Protein AF-A0A7V5SAY7-F1 (afdb_monomer_lite)

Foldseek 3Di:
DDQQDQQPCQLQVQQPLSQWDWDWDADPDNVGIDTPWIKGQQVSHPVPCVSCVRGPRSRQFDAPDDDDDDPDSVSRIQIPVNRDDDVVRCVVRVVVCVVPPPPCVPPPPPDDPVVPPDPVDPDDDPDPDDDDDD

pLDDT: mean 82.99, std 20.14, range [37.09, 98.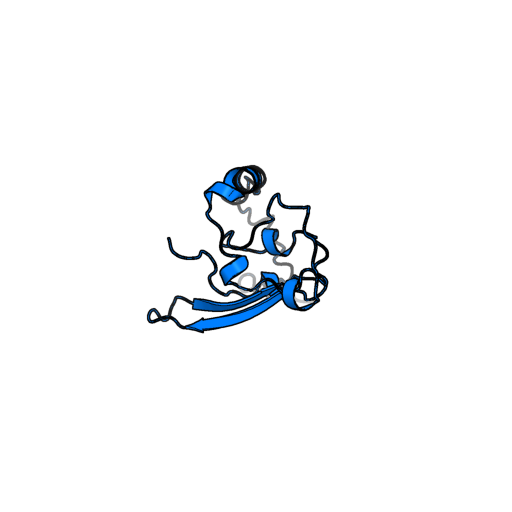56]

Radius of gyration: 21.32 Å; chains: 1; bounding box: 45×58×42 Å

Structure (mmCIF, N/CA/C/O backbone):
data_AF-A0A7V5SAY7-F1
#
_entry.id   AF-A0A7V5SAY7-F1
#
loop_
_atom_site.group_PDB
_atom_site.id
_atom_site.type_symbol
_atom_site.label_atom_id
_atom_site.label_alt_id
_atom_site.label_comp_id
_atom_site.label_asym_id
_atom_site.label_entity_id
_atom_site.label_seq_id
_atom_site.pdbx_PDB_ins_code
_atom_site.Cartn_x
_atom_site.Cartn_y
_atom_site.Cartn_z
_atom_site.occupancy
_atom_site.B_iso_or_equiv
_atom_site.auth_seq_id
_atom_site.auth_comp_id
_atom_site.auth_asym_id
_atom_site.auth_atom_id
_atom_site.pdbx_PDB_model_num
ATOM 1 N N . GLY A 1 1 ? 0.854 -14.088 11.529 1.00 75.56 1 GLY A N 1
ATOM 2 C CA . GLY A 1 1 ? 0.263 -12.804 11.974 1.00 75.56 1 GLY A CA 1
ATOM 3 C C . GLY A 1 1 ? -0.994 -12.518 11.170 1.00 75.56 1 GLY A C 1
ATOM 4 O O . GLY A 1 1 ? -1.232 -13.244 10.215 1.00 75.56 1 GLY A O 1
ATOM 5 N N . LYS A 1 2 ? -1.788 -11.507 11.545 1.00 85.81 2 LYS A N 1
ATOM 6 C CA . LYS A 1 2 ? -2.937 -11.018 10.754 1.00 85.81 2 LYS A CA 1
ATOM 7 C C . LYS A 1 2 ? -2.472 -9.895 9.821 1.00 85.81 2 LYS A C 1
ATOM 9 O O . LYS A 1 2 ? -1.551 -9.157 10.175 1.00 85.81 2 LYS A O 1
ATOM 14 N N . GLU A 1 3 ? -3.083 -9.778 8.647 1.00 91.38 3 GLU A N 1
ATOM 15 C CA . GLU A 1 3 ? -2.852 -8.631 7.766 1.00 91.38 3 GLU A CA 1
ATOM 16 C C . GLU A 1 3 ? -3.316 -7.318 8.417 1.00 91.38 3 GLU A C 1
ATOM 18 O O . GLU A 1 3 ? -4.261 -7.305 9.203 1.00 91.38 3 GLU A O 1
ATOM 23 N N . ARG A 1 4 ? -2.646 -6.204 8.097 1.00 93.56 4 ARG A N 1
ATOM 24 C CA . ARG A 1 4 ? -2.979 -4.874 8.645 1.00 93.56 4 ARG A CA 1
ATOM 25 C C . ARG A 1 4 ? -4.105 -4.162 7.896 1.00 93.56 4 ARG A C 1
ATOM 27 O O . ARG A 1 4 ? -4.670 -3.203 8.407 1.00 93.56 4 ARG A O 1
ATOM 34 N N . CYS A 1 5 ? -4.395 -4.566 6.662 1.00 95.81 5 CYS A N 1
ATOM 35 C CA . CYS A 1 5 ? -5.344 -3.855 5.812 1.00 95.81 5 CYS A CA 1
ATOM 36 C C . CYS A 1 5 ? -6.782 -4.040 6.314 1.00 95.81 5 CYS A C 1
ATOM 38 O O . CYS A 1 5 ? -7.281 -5.158 6.359 1.00 95.81 5 CYS A O 1
ATOM 40 N N . VAL A 1 6 ? -7.468 -2.929 6.589 1.00 95.44 6 VAL A N 1
ATOM 41 C CA . VAL A 1 6 ? -8.886 -2.895 7.007 1.00 95.44 6 VAL A CA 1
ATOM 42 C C . VAL A 1 6 ? -9.855 -2.621 5.847 1.00 95.44 6 VAL A C 1
ATOM 44 O O . VAL A 1 6 ? -10.990 -2.197 6.047 1.00 95.44 6 VAL A O 1
ATOM 47 N N . ALA A 1 7 ? -9.388 -2.782 4.604 1.00 96.44 7 ALA A N 1
ATOM 48 C CA . ALA A 1 7 ? -10.167 -2.580 3.378 1.00 96.44 7 ALA A CA 1
ATOM 49 C C . ALA A 1 7 ? -10.864 -1.205 3.251 1.00 96.44 7 ALA A C 1
ATOM 51 O O . ALA A 1 7 ? -11.941 -1.088 2.669 1.00 96.44 7 ALA A O 1
ATOM 52 N N . CYS A 1 8 ? -10.235 -0.133 3.748 1.00 96.38 8 CYS A N 1
ATOM 53 C CA . CYS A 1 8 ? -10.794 1.226 3.694 1.00 96.38 8 CYS A CA 1
ATOM 54 C C . CYS A 1 8 ? -10.844 1.834 2.276 1.00 96.38 8 CYS A C 1
ATOM 56 O O . CYS A 1 8 ? -11.569 2.798 2.039 1.00 96.38 8 CYS A O 1
ATOM 58 N N . GLY A 1 9 ? -10.053 1.310 1.332 1.00 96.31 9 GLY A N 1
ATOM 59 C CA . GLY A 1 9 ? -10.038 1.741 -0.073 1.00 96.31 9 GLY A CA 1
ATOM 60 C C . GLY A 1 9 ? -9.379 3.096 -0.350 1.00 96.31 9 GLY A C 1
ATOM 61 O O . GLY A 1 9 ? -9.373 3.543 -1.498 1.00 96.31 9 GLY A O 1
ATOM 62 N N . LEU A 1 10 ? -8.786 3.744 0.658 1.00 98.00 10 LEU A N 1
ATOM 63 C CA . LEU A 1 10 ? -8.129 5.045 0.495 1.00 98.00 10 LEU A CA 1
ATOM 64 C C . LEU A 1 10 ? -6.953 4.989 -0.488 1.00 98.00 10 LEU A C 1
ATOM 66 O O . LEU A 1 10 ? -6.834 5.865 -1.341 1.00 98.00 10 LEU A O 1
ATOM 70 N N . CYS A 1 11 ? -6.140 3.930 -0.433 1.00 98.12 11 CYS A N 1
ATOM 71 C CA . CYS A 1 11 ? -5.017 3.729 -1.351 1.00 98.12 11 CYS A CA 1
ATOM 72 C C . CYS A 1 11 ? -5.472 3.640 -2.818 1.00 98.12 11 CYS A C 1
ATOM 74 O O . CYS A 1 11 ? -4.864 4.255 -3.691 1.00 98.12 11 CYS A O 1
ATOM 76 N N . ALA A 1 12 ? -6.574 2.935 -3.088 1.00 97.88 12 ALA A N 1
ATOM 77 C CA . ALA A 1 12 ? -7.135 2.831 -4.430 1.00 97.88 12 ALA A CA 1
ATOM 78 C C . ALA A 1 12 ? -7.694 4.172 -4.917 1.00 97.88 12 ALA A C 1
ATOM 80 O O . ALA A 1 12 ? -7.492 4.542 -6.071 1.00 97.88 12 ALA A O 1
ATOM 81 N N . ARG A 1 13 ? -8.345 4.930 -4.026 1.00 97.94 13 ARG A N 1
ATOM 82 C CA . ARG A 1 13 ? -8.926 6.237 -4.352 1.00 97.94 13 ARG A CA 1
ATOM 83 C C . ARG A 1 13 ? -7.876 7.324 -4.585 1.00 97.94 13 ARG A C 1
ATOM 85 O O . ARG A 1 13 ? -8.090 8.171 -5.445 1.00 97.94 13 ARG A O 1
ATOM 92 N N . VAL A 1 14 ? -6.776 7.326 -3.829 1.00 98.44 14 VAL A N 1
ATOM 93 C CA . VAL A 1 14 ? -5.718 8.341 -3.971 1.00 98.44 14 VAL A CA 1
ATOM 94 C C . VAL A 1 14 ? -4.818 8.083 -5.181 1.00 98.44 14 VAL A C 1
ATOM 96 O O . VAL A 1 14 ? -4.151 9.001 -5.641 1.00 98.44 14 VAL A O 1
ATOM 99 N N . CYS A 1 15 ? -4.775 6.846 -5.690 1.00 98.56 15 CYS A N 1
ATOM 100 C CA . CYS A 1 15 ? -3.858 6.425 -6.745 1.00 98.56 15 CYS A CA 1
ATOM 101 C C . CYS A 1 15 ? -4.101 7.212 -8.051 1.00 98.56 15 CYS A C 1
ATOM 103 O O . CYS A 1 15 ? -5.079 6.919 -8.742 1.00 98.56 15 CYS A O 1
ATOM 105 N N . PRO A 1 16 ? -3.207 8.142 -8.457 1.00 98.31 16 PRO A N 1
ATOM 106 C CA . PRO A 1 16 ? -3.436 8.985 -9.632 1.00 98.31 16 PRO A CA 1
ATOM 107 C C . PRO A 1 16 ? -3.612 8.203 -10.937 1.00 98.31 16 PRO A C 1
ATOM 109 O O . PRO A 1 16 ? -4.508 8.537 -11.712 1.00 98.31 16 PRO A O 1
ATOM 112 N N . PRO A 1 17 ? -2.817 7.144 -11.210 1.00 98.19 17 PRO A N 1
ATOM 113 C CA . PRO A 1 17 ? -3.035 6.368 -12.409 1.00 98.19 17 PRO A CA 1
ATOM 114 C C . PRO A 1 17 ? -4.167 5.356 -12.244 1.00 98.19 17 PRO A C 1
ATOM 116 O O . PRO A 1 17 ? -4.478 4.732 -13.238 1.00 98.19 17 PRO A O 1
ATOM 119 N N . PHE A 1 18 ? -4.798 5.154 -11.081 1.00 97.88 18 PHE A N 1
ATOM 120 C CA . PHE A 1 18 ? -5.750 4.051 -10.840 1.00 97.88 18 PHE A CA 1
ATOM 121 C C . PHE A 1 18 ? -5.135 2.657 -11.068 1.00 97.88 18 PHE A C 1
ATOM 123 O O . PHE A 1 18 ? -5.688 1.813 -11.771 1.00 97.88 18 PHE A O 1
ATOM 130 N N . ALA A 1 19 ? -3.946 2.424 -10.509 1.00 98.44 19 ALA A N 1
ATOM 131 C CA . ALA A 1 19 ? -3.231 1.151 -10.627 1.00 98.44 19 ALA A CA 1
ATOM 132 C C . ALA A 1 19 ? -3.697 0.074 -9.629 1.00 98.44 19 ALA A C 1
ATOM 134 O O . ALA A 1 19 ? -3.317 -1.082 -9.786 1.00 98.44 19 ALA A O 1
ATOM 135 N N . ILE A 1 20 ? -4.480 0.442 -8.610 1.00 98.50 20 ILE A N 1
ATOM 136 C CA . ILE A 1 20 ? -4.873 -0.443 -7.508 1.00 98.50 20 ILE A CA 1
ATOM 137 C C . ILE A 1 20 ? -6.339 -0.852 -7.678 1.00 98.50 20 ILE A C 1
ATOM 139 O O . ILE A 1 20 ? -7.220 0.009 -7.719 1.00 98.50 20 ILE A O 1
ATOM 143 N N . HIS A 1 21 ? -6.596 -2.158 -7.723 1.00 98.06 21 HIS A N 1
ATOM 144 C CA . HIS A 1 21 ? -7.933 -2.739 -7.635 1.00 98.06 21 HIS A CA 1
ATOM 145 C C . HIS A 1 21 ? -8.112 -3.394 -6.263 1.00 98.06 21 HIS A C 1
ATOM 147 O O . HIS A 1 21 ? -7.253 -4.145 -5.812 1.00 98.06 21 HIS A O 1
ATOM 153 N N . MET A 1 22 ? -9.211 -3.094 -5.572 1.00 97.25 22 MET A N 1
ATOM 154 C CA . MET A 1 22 ? -9.482 -3.650 -4.248 1.00 97.25 22 MET A CA 1
ATOM 155 C C . MET A 1 22 ? -10.973 -3.915 -4.083 1.00 97.25 22 MET A C 1
ATOM 157 O O . MET A 1 22 ? -11.795 -3.072 -4.448 1.00 97.25 22 MET A O 1
ATOM 161 N N . GLN A 1 23 ? -11.306 -5.069 -3.511 1.00 96.94 23 GLN A N 1
ATOM 162 C CA . GLN A 1 23 ? -12.663 -5.415 -3.097 1.00 96.94 23 GLN A CA 1
ATOM 163 C C . GLN A 1 23 ? -12.656 -5.833 -1.628 1.00 96.94 23 GLN A C 1
ATOM 165 O O . GLN A 1 23 ? -11.884 -6.704 -1.225 1.00 96.94 23 GLN A O 1
ATOM 170 N N . ALA A 1 24 ? -13.506 -5.189 -0.831 1.00 96.31 24 ALA A N 1
ATOM 171 C CA . ALA A 1 24 ? -13.670 -5.493 0.584 1.00 96.31 24 ALA A CA 1
ATOM 172 C C . ALA A 1 24 ? -14.630 -6.675 0.777 1.00 96.31 24 ALA A C 1
ATOM 174 O O . ALA A 1 24 ? -15.601 -6.805 0.035 1.00 96.31 24 ALA A O 1
ATOM 175 N N . ALA A 1 25 ? -14.390 -7.478 1.810 1.00 95.31 25 ALA A N 1
ATOM 176 C CA . ALA A 1 25 ? -15.325 -8.474 2.319 1.00 95.31 25 ALA A CA 1
ATOM 177 C C . ALA A 1 25 ? -15.523 -8.315 3.832 1.00 95.31 25 ALA A C 1
ATOM 179 O O . ALA A 1 25 ? -14.708 -7.701 4.531 1.00 95.31 25 ALA A O 1
ATOM 180 N N . GLU A 1 26 ? -16.644 -8.845 4.311 1.00 93.81 26 GLU A N 1
ATOM 181 C CA . GLU A 1 26 ? -17.021 -8.849 5.723 1.00 93.81 26 GLU A CA 1
ATOM 182 C C . GLU A 1 26 ? -16.396 -10.046 6.439 1.00 93.81 26 GLU A C 1
ATOM 184 O O . GLU A 1 26 ? -16.228 -11.114 5.851 1.00 93.81 26 GLU A O 1
ATOM 189 N N . THR A 1 27 ? -16.035 -9.854 7.705 1.00 90.31 27 THR A N 1
ATOM 190 C CA . THR A 1 27 ? -15.630 -10.950 8.595 1.00 90.31 27 THR A CA 1
ATOM 191 C C . THR A 1 27 ? -16.797 -11.367 9.491 1.00 90.31 27 THR A C 1
ATOM 193 O O . THR A 1 27 ? -17.855 -10.741 9.463 1.00 90.31 27 THR A O 1
ATOM 196 N N . ASP A 1 28 ? -16.589 -12.380 10.335 1.00 90.69 28 ASP A N 1
ATOM 197 C CA . ASP A 1 28 ? -17.551 -12.745 11.383 1.00 90.69 28 ASP A CA 1
ATOM 198 C C . ASP A 1 28 ? -17.763 -11.618 12.417 1.00 90.69 28 ASP A C 1
ATOM 200 O O . ASP A 1 28 ? -18.805 -11.570 13.070 1.00 90.69 28 ASP A O 1
ATOM 204 N N . ASP A 1 29 ? -16.799 -10.698 12.568 1.00 90.50 29 ASP A N 1
ATOM 205 C CA . ASP A 1 29 ? -16.980 -9.463 13.334 1.00 90.50 29 ASP A CA 1
ATOM 206 C C . ASP A 1 29 ? -17.556 -8.360 12.418 1.00 90.50 29 ASP A C 1
ATOM 208 O O . ASP A 1 29 ? -16.866 -7.903 11.500 1.00 90.50 29 ASP A O 1
ATOM 212 N N . PRO A 1 30 ? -18.778 -7.851 12.684 1.00 84.94 30 PRO A N 1
ATOM 213 C CA . PRO A 1 30 ? -19.409 -6.805 11.874 1.00 84.94 30 PRO A CA 1
ATOM 214 C C . PRO A 1 30 ? -18.616 -5.493 11.803 1.00 84.94 30 PRO A C 1
ATOM 216 O O . PRO A 1 30 ? -18.875 -4.653 10.938 1.00 84.94 30 PRO A O 1
ATOM 219 N N . LYS A 1 31 ? -17.696 -5.264 12.748 1.00 87.38 31 LYS A N 1
ATOM 220 C CA . LYS A 1 31 ? -16.857 -4.061 12.791 1.00 87.38 31 LYS A CA 1
ATOM 221 C C . LYS A 1 31 ? -15.577 -4.205 11.978 1.00 87.38 31 LYS A C 1
ATOM 223 O O . LYS A 1 31 ? -14.944 -3.189 11.689 1.00 87.38 31 LYS A O 1
ATOM 228 N N . GLU A 1 32 ? -15.195 -5.424 11.609 1.00 88.69 32 GLU A N 1
ATOM 229 C CA . GLU A 1 32 ? -13.972 -5.690 10.868 1.00 88.69 32 GLU A CA 1
ATOM 230 C C . GLU A 1 32 ? -14.254 -6.056 9.410 1.00 88.69 32 GLU A C 1
ATOM 232 O O . GLU A 1 32 ? -15.178 -6.792 9.060 1.00 88.69 32 GLU A O 1
ATOM 237 N N . ARG A 1 33 ? -13.392 -5.540 8.537 1.00 92.50 33 ARG A N 1
ATOM 238 C CA . ARG A 1 33 ? -13.380 -5.836 7.108 1.00 92.50 33 ARG A CA 1
ATOM 239 C C . ARG A 1 33 ? -11.968 -6.167 6.681 1.00 92.50 33 ARG A C 1
ATOM 241 O O . ARG A 1 33 ? -11.003 -5.683 7.273 1.00 92.50 33 ARG A O 1
ATOM 248 N N . TYR A 1 34 ? -11.862 -6.945 5.617 1.00 94.25 34 TYR A N 1
ATOM 249 C CA . TYR A 1 34 ? -10.586 -7.324 5.027 1.00 94.25 34 TYR A CA 1
ATOM 250 C C . TYR A 1 34 ? -10.654 -7.230 3.501 1.00 94.25 34 TYR A C 1
ATOM 252 O O . TYR A 1 34 ? -11.745 -7.275 2.920 1.00 94.25 34 TYR A O 1
ATOM 260 N N . PRO A 1 35 ? -9.517 -7.037 2.816 1.00 96.06 35 PRO A N 1
ATOM 261 C CA . PRO A 1 35 ? -9.511 -7.015 1.364 1.00 96.06 35 PRO A CA 1
ATOM 262 C C . PRO A 1 35 ? -9.631 -8.453 0.844 1.00 96.06 35 PRO A C 1
ATOM 264 O O . PRO A 1 35 ? -8.687 -9.233 0.964 1.00 96.06 35 PRO A O 1
ATOM 267 N N . ALA A 1 36 ? -10.774 -8.818 0.265 1.00 96.12 36 ALA A N 1
ATOM 268 C CA . ALA A 1 36 ? -10.926 -10.097 -0.432 1.00 96.12 36 ALA A CA 1
ATOM 269 C C . ALA A 1 36 ? -10.079 -10.132 -1.705 1.00 96.12 36 ALA A C 1
ATOM 271 O O . ALA A 1 36 ? -9.431 -11.133 -1.989 1.00 96.12 36 ALA A O 1
ATOM 272 N N . ILE A 1 37 ? -10.042 -9.012 -2.427 1.00 97.31 37 ILE A N 1
ATOM 273 C CA . ILE A 1 37 ? -9.171 -8.806 -3.583 1.00 97.31 37 ILE A CA 1
ATOM 274 C C . ILE A 1 37 ? -8.323 -7.577 -3.303 1.00 97.31 37 ILE A C 1
ATOM 276 O O . ILE A 1 37 ? -8.843 -6.541 -2.882 1.00 97.31 37 ILE A O 1
ATOM 280 N N . PHE A 1 38 ? -7.022 -7.687 -3.544 1.00 98.00 38 PHE A N 1
ATOM 281 C CA . PHE A 1 38 ? -6.110 -6.555 -3.548 1.00 98.00 38 PHE A CA 1
ATOM 282 C C . PHE A 1 38 ? -5.069 -6.779 -4.636 1.00 98.00 38 PHE A C 1
ATOM 284 O O . PHE A 1 38 ? -4.248 -7.682 -4.530 1.00 98.00 38 PHE A O 1
ATOM 291 N N . GLU A 1 39 ? -5.115 -5.973 -5.685 1.00 98.44 39 GLU A N 1
ATOM 292 C CA . GLU A 1 39 ? -4.237 -6.109 -6.838 1.00 98.44 39 GLU A CA 1
ATOM 293 C C . GLU A 1 39 ? -3.610 -4.769 -7.194 1.00 98.44 39 GLU A C 1
ATOM 295 O O . GLU A 1 39 ? -4.272 -3.728 -7.167 1.00 98.44 39 GLU A O 1
ATOM 300 N N . ILE A 1 40 ? -2.333 -4.793 -7.567 1.00 98.25 40 ILE A N 1
ATOM 301 C CA . ILE A 1 40 ? -1.626 -3.625 -8.087 1.00 98.25 40 ILE A CA 1
ATOM 302 C C . ILE A 1 40 ? -1.077 -3.956 -9.468 1.00 98.25 40 ILE A C 1
ATOM 304 O O . ILE A 1 40 ? -0.299 -4.891 -9.641 1.00 98.25 40 ILE A O 1
ATOM 308 N N . ASN A 1 41 ? -1.450 -3.155 -10.462 1.00 98.12 41 ASN A N 1
ATOM 309 C CA . ASN A 1 41 ? -0.848 -3.219 -11.784 1.00 98.12 41 ASN A CA 1
ATOM 310 C C . ASN A 1 41 ? 0.478 -2.444 -11.794 1.00 98.12 41 ASN A C 1
ATOM 312 O O . ASN A 1 41 ? 0.492 -1.212 -11.875 1.00 98.12 41 ASN A O 1
ATOM 316 N N . MET A 1 42 ? 1.595 -3.168 -11.752 1.00 97.00 42 MET A N 1
ATOM 317 C CA . MET A 1 42 ? 2.943 -2.599 -11.658 1.00 97.00 42 MET A CA 1
ATOM 318 C C . MET A 1 42 ? 3.392 -1.883 -12.938 1.00 97.00 42 MET A C 1
ATOM 320 O O . MET A 1 42 ? 4.261 -1.018 -12.878 1.00 97.00 42 MET A O 1
ATOM 324 N N . LEU A 1 43 ? 2.768 -2.167 -14.089 1.00 96.31 43 LEU A N 1
ATOM 325 C CA . LEU A 1 43 ? 3.005 -1.418 -15.335 1.00 96.31 43 LEU A CA 1
ATOM 326 C C . LEU A 1 43 ? 2.281 -0.067 -15.359 1.00 96.31 43 LEU A C 1
ATOM 328 O O . LEU A 1 43 ? 2.622 0.800 -16.158 1.00 96.31 43 LEU A O 1
ATOM 332 N N . ARG A 1 44 ? 1.249 0.098 -14.524 1.00 97.44 44 ARG A N 1
ATOM 333 C CA . ARG A 1 44 ? 0.444 1.322 -14.425 1.00 97.44 44 ARG A CA 1
ATOM 334 C C . ARG A 1 44 ? 0.829 2.174 -13.216 1.00 97.44 44 ARG A C 1
ATOM 336 O O . ARG A 1 44 ? 0.586 3.379 -13.212 1.00 97.44 44 ARG A O 1
ATOM 343 N N . CYS A 1 45 ? 1.392 1.555 -12.184 1.00 97.50 45 CYS A N 1
ATOM 344 C CA . CYS A 1 45 ? 1.914 2.249 -11.019 1.00 97.50 45 CYS A CA 1
ATOM 345 C C . CYS A 1 45 ? 3.041 3.210 -11.427 1.00 97.50 45 CYS A C 1
ATOM 347 O O . CYS A 1 45 ? 3.952 2.835 -12.156 1.00 97.50 45 CYS A O 1
ATOM 349 N N . ILE A 1 46 ? 2.983 4.445 -10.926 1.00 97.50 46 ILE A N 1
ATOM 350 C CA . ILE A 1 46 ? 4.021 5.471 -11.138 1.00 97.50 46 ILE A CA 1
ATOM 351 C C . ILE A 1 46 ? 4.927 5.650 -9.912 1.00 97.50 46 ILE A C 1
ATOM 353 O O . ILE A 1 46 ? 5.662 6.626 -9.831 1.00 97.50 46 ILE A O 1
ATOM 357 N N . TYR A 1 47 ? 4.830 4.746 -8.930 1.00 96.62 47 TYR A N 1
ATOM 358 C CA . TYR A 1 47 ? 5.692 4.698 -7.739 1.00 96.62 47 TYR A CA 1
ATOM 359 C C . TYR A 1 47 ? 5.733 6.003 -6.921 1.00 96.62 47 TYR A C 1
ATOM 361 O O . TYR A 1 47 ? 6.728 6.321 -6.283 1.00 96.62 47 TYR A O 1
ATOM 369 N N . CYS A 1 48 ? 4.628 6.757 -6.911 1.00 97.12 48 CYS A N 1
ATOM 370 C CA . CYS A 1 48 ? 4.553 8.068 -6.255 1.00 97.12 48 CYS A CA 1
ATOM 371 C C . CYS A 1 48 ? 4.476 8.039 -4.717 1.00 97.12 48 CYS A C 1
ATOM 373 O O . CYS A 1 48 ? 4.592 9.091 -4.103 1.00 97.12 48 CYS A O 1
ATOM 375 N N . GLY A 1 49 ? 4.216 6.887 -4.089 1.00 96.19 49 GLY A N 1
ATOM 376 C CA . GLY A 1 49 ? 4.125 6.766 -2.625 1.00 96.19 49 GLY A CA 1
ATOM 377 C C . GLY A 1 49 ? 2.816 7.248 -1.976 1.00 96.19 49 GLY A C 1
ATOM 378 O O . GLY A 1 49 ? 2.591 6.968 -0.805 1.00 96.19 49 GLY A O 1
ATOM 379 N N . LEU A 1 50 ? 1.885 7.870 -2.710 1.00 97.56 50 LEU A N 1
ATOM 380 C CA . LEU A 1 50 ? 0.627 8.384 -2.128 1.00 97.56 50 LEU A CA 1
ATOM 381 C C . LEU A 1 50 ? -0.226 7.311 -1.429 1.00 97.56 50 LEU A C 1
ATOM 383 O O . LEU A 1 50 ? -0.936 7.599 -0.467 1.00 97.56 50 LEU A O 1
ATOM 387 N N . CYS A 1 51 ? -0.180 6.066 -1.910 1.00 97.94 51 CYS A N 1
ATOM 388 C CA . CYS A 1 51 ? -0.887 4.956 -1.2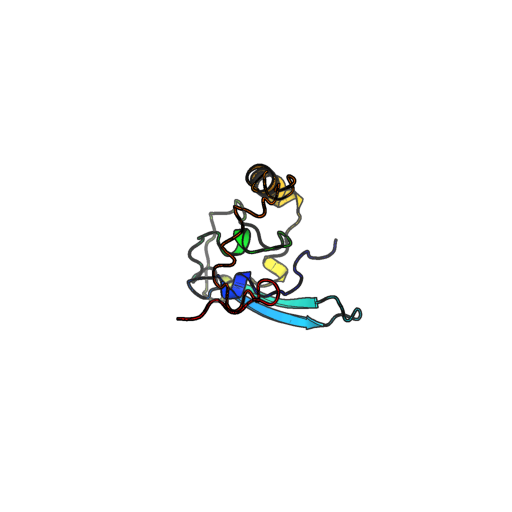75 1.00 97.94 51 CYS A CA 1
ATOM 389 C C . CYS A 1 51 ? -0.323 4.604 0.112 1.00 97.94 51 CYS A C 1
ATOM 391 O O . CYS A 1 51 ? -1.107 4.208 0.971 1.00 97.94 51 CYS A O 1
ATOM 393 N N . GLU A 1 52 ? 0.986 4.766 0.324 1.00 96.44 52 GLU A N 1
ATOM 394 C CA . GLU A 1 52 ? 1.657 4.585 1.616 1.00 96.44 52 GLU A CA 1
ATOM 395 C C . GLU A 1 52 ? 1.272 5.718 2.574 1.00 96.44 52 GLU A C 1
ATOM 397 O O . GLU A 1 52 ? 0.850 5.454 3.695 1.00 96.44 52 GLU A O 1
ATOM 402 N N . GLU A 1 53 ? 1.310 6.968 2.106 1.00 93.81 53 GLU A N 1
ATOM 403 C CA . GLU A 1 53 ? 0.988 8.140 2.931 1.00 93.81 53 GLU A CA 1
ATOM 404 C C . GLU A 1 53 ? -0.471 8.172 3.399 1.00 93.81 53 GLU A C 1
ATOM 406 O O . GLU A 1 53 ? -0.764 8.566 4.527 1.00 93.81 53 GLU A O 1
ATOM 411 N N . VAL A 1 54 ? -1.409 7.765 2.537 1.00 96.00 54 VAL A N 1
ATOM 412 C CA . VAL A 1 54 ? -2.839 7.809 2.868 1.00 96.00 54 VAL A CA 1
ATOM 413 C C . VAL A 1 54 ? -3.276 6.648 3.765 1.00 96.00 54 VAL A C 1
ATOM 415 O O . VAL A 1 54 ? -4.403 6.656 4.261 1.00 96.00 54 VAL A O 1
ATOM 418 N N . CYS A 1 55 ? -2.452 5.607 3.918 1.00 95.94 55 CYS A N 1
ATOM 419 C CA . CYS A 1 55 ? -2.860 4.393 4.610 1.00 95.94 55 CYS A CA 1
ATOM 420 C C . CYS A 1 55 ? -2.903 4.620 6.131 1.00 95.94 55 CYS A C 1
ATOM 422 O O . CYS A 1 55 ? -1.849 4.762 6.747 1.00 95.94 55 CYS A O 1
ATOM 424 N N . PRO A 1 56 ? -4.086 4.589 6.775 1.00 92.38 56 PRO A N 1
ATOM 425 C CA . PRO A 1 56 ? -4.188 4.888 8.205 1.00 92.38 56 PRO A CA 1
ATOM 426 C C . PRO A 1 56 ? -3.573 3.797 9.092 1.00 92.38 56 PRO A C 1
ATOM 428 O O . PRO A 1 56 ? -3.125 4.087 10.195 1.00 92.38 56 PRO A O 1
ATOM 431 N N . GLU A 1 57 ? -3.526 2.558 8.597 1.00 93.12 57 GLU A N 1
ATOM 432 C CA . GLU A 1 57 ? -3.043 1.381 9.336 1.00 93.12 57 GLU A CA 1
ATOM 433 C C . GLU A 1 57 ? -1.603 0.982 8.971 1.00 93.12 57 GLU A C 1
ATOM 435 O O . GLU A 1 57 ? -1.110 -0.053 9.433 1.00 93.12 57 GLU A O 1
ATOM 440 N N . GLU A 1 58 ? -0.943 1.762 8.101 1.00 93.38 58 GLU A N 1
ATOM 441 C CA . GLU A 1 58 ? 0.383 1.441 7.545 1.00 93.38 58 GLU A CA 1
ATOM 442 C C . GLU A 1 58 ? 0.410 0.024 6.922 1.00 93.38 58 GLU A C 1
ATOM 444 O O . GLU A 1 58 ? 1.358 -0.744 7.074 1.00 93.38 58 GLU A O 1
ATOM 449 N N . ALA A 1 59 ? -0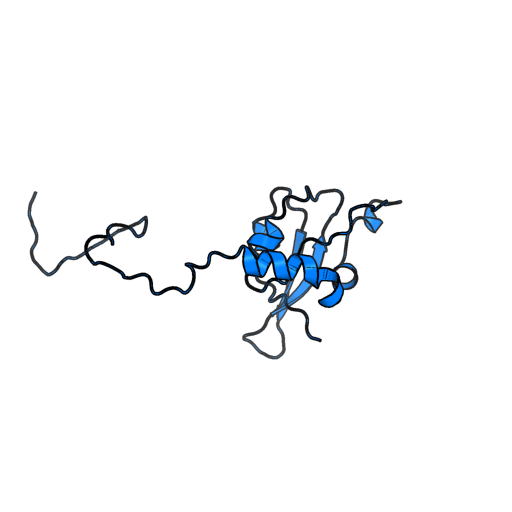.686 -0.360 6.255 1.00 96.06 59 ALA A N 1
ATOM 450 C CA . ALA A 1 59 ? -0.873 -1.688 5.670 1.00 96.06 59 ALA A CA 1
ATOM 451 C C . ALA A 1 59 ? -0.243 -1.852 4.278 1.00 96.06 59 ALA A C 1
ATOM 453 O O . ALA A 1 59 ? 0.026 -2.976 3.865 1.00 96.06 59 ALA A O 1
ATOM 454 N N . ILE A 1 60 ? -0.032 -0.751 3.555 1.00 96.19 60 ILE A N 1
ATOM 455 C CA . ILE A 1 60 ? 0.680 -0.706 2.274 1.00 96.19 60 ILE A CA 1
ATOM 456 C C . ILE A 1 60 ? 1.861 0.246 2.432 1.00 96.19 60 ILE A C 1
ATOM 458 O O . ILE A 1 60 ? 1.694 1.375 2.885 1.00 96.19 60 ILE A O 1
ATOM 462 N N . VAL A 1 61 ? 3.054 -0.237 2.104 1.00 95.88 61 VAL A N 1
ATOM 463 C CA . VAL A 1 61 ? 4.330 0.447 2.342 1.00 95.88 61 VAL A CA 1
ATOM 464 C C . VAL A 1 61 ? 5.228 0.191 1.141 1.00 95.88 61 VAL A C 1
ATOM 466 O O . VAL A 1 61 ? 5.175 -0.887 0.547 1.00 95.88 61 VAL A O 1
ATOM 469 N N . MET A 1 62 ? 6.035 1.179 0.766 1.00 94.56 62 MET A N 1
ATOM 470 C CA . MET A 1 62 ? 6.959 1.045 -0.354 1.00 94.56 62 MET A CA 1
ATOM 471 C C . MET A 1 62 ? 8.112 0.115 0.034 1.00 94.56 62 MET A C 1
ATOM 473 O O . MET A 1 62 ? 8.848 0.374 0.989 1.00 94.56 62 MET A O 1
ATOM 477 N N . SER A 1 63 ? 8.277 -0.975 -0.714 1.00 91.88 63 SER A N 1
ATOM 478 C CA . SER A 1 63 ? 9.407 -1.888 -0.556 1.00 91.88 63 SER A CA 1
ATOM 479 C C . SER A 1 63 ? 10.715 -1.243 -1.037 1.00 91.88 63 SER A C 1
ATOM 481 O O . SER A 1 63 ? 10.687 -0.378 -1.913 1.00 91.88 63 SER A O 1
ATOM 483 N N . PRO A 1 64 ? 11.880 -1.691 -0.534 1.00 90.12 64 PRO A N 1
ATOM 484 C CA . PRO A 1 64 ? 13.180 -1.281 -1.070 1.00 90.12 64 PRO A CA 1
ATOM 485 C C . PRO A 1 64 ? 13.524 -1.962 -2.408 1.00 90.12 64 PRO A C 1
ATOM 487 O O . PRO A 1 64 ? 14.534 -1.626 -3.016 1.00 90.12 64 PRO A O 1
ATOM 490 N N . GLU A 1 65 ? 12.727 -2.939 -2.852 1.00 89.69 65 GLU A N 1
ATOM 491 C CA . GLU A 1 65 ? 12.903 -3.633 -4.130 1.00 89.69 65 GLU A CA 1
ATOM 492 C C . GLU A 1 65 ? 12.665 -2.678 -5.310 1.00 89.69 65 GLU A C 1
ATOM 494 O O . GLU A 1 65 ? 11.606 -2.059 -5.415 1.00 89.69 65 GLU A O 1
ATOM 499 N N . TYR A 1 66 ? 13.655 -2.568 -6.198 1.00 89.69 66 TYR A N 1
ATOM 500 C CA . TYR A 1 66 ? 13.614 -1.689 -7.373 1.00 89.69 66 TYR A CA 1
ATOM 501 C C . TYR A 1 66 ? 13.947 -2.404 -8.689 1.00 89.69 66 TYR A C 1
ATOM 503 O O . TYR A 1 66 ? 13.726 -1.837 -9.757 1.00 89.69 66 TYR A O 1
ATOM 511 N N . ASP A 1 67 ? 14.474 -3.628 -8.627 1.00 90.81 67 ASP A N 1
ATOM 512 C CA . ASP A 1 67 ? 14.864 -4.412 -9.800 1.00 90.81 67 ASP A CA 1
ATOM 513 C C . ASP A 1 67 ? 13.844 -5.525 -10.052 1.00 90.81 67 ASP A C 1
ATOM 515 O O . ASP A 1 67 ? 13.974 -6.646 -9.562 1.00 90.81 67 ASP A O 1
ATOM 519 N N . PHE A 1 68 ? 12.785 -5.193 -10.789 1.00 89.44 68 PHE A N 1
ATOM 520 C CA . PHE A 1 68 ? 11.760 -6.147 -11.198 1.00 89.44 68 PHE A CA 1
ATOM 521 C C . PHE A 1 68 ? 11.626 -6.169 -12.719 1.00 89.44 68 PHE A C 1
ATOM 523 O O . PHE A 1 68 ? 11.465 -5.144 -13.382 1.00 89.44 68 PHE A O 1
ATOM 530 N N . VAL A 1 69 ? 11.648 -7.377 -13.281 1.00 93.38 69 VAL A N 1
ATOM 531 C CA . VAL A 1 69 ? 11.492 -7.618 -14.717 1.00 93.38 69 VAL A CA 1
ATOM 532 C C . VAL A 1 69 ? 10.289 -8.522 -14.938 1.00 93.38 69 VAL A C 1
ATOM 534 O O . VAL A 1 69 ? 10.194 -9.613 -14.372 1.00 93.38 69 VAL A O 1
ATOM 537 N N . PHE A 1 70 ? 9.373 -8.090 -15.801 1.00 94.94 70 PHE A N 1
ATOM 538 C CA . PHE A 1 70 ? 8.180 -8.856 -16.146 1.00 94.94 70 PHE A CA 1
ATOM 539 C C . PHE A 1 70 ? 8.322 -9.467 -17.536 1.00 94.94 70 PHE A C 1
ATOM 541 O O . PHE A 1 70 ? 8.676 -8.784 -18.494 1.00 94.94 70 PHE A O 1
ATOM 548 N N . ARG A 1 71 ? 8.018 -10.763 -17.654 1.00 95.31 71 ARG A N 1
ATOM 549 C CA . ARG A 1 71 ? 8.004 -11.478 -18.944 1.00 95.31 71 ARG A CA 1
ATOM 550 C C . ARG A 1 71 ? 6.633 -11.476 -19.624 1.00 95.31 71 ARG A C 1
ATOM 552 O O . ARG A 1 71 ? 6.533 -11.851 -20.785 1.00 95.31 71 ARG A O 1
ATOM 559 N N . SER A 1 72 ? 5.589 -11.061 -18.912 1.00 97.00 72 SER A N 1
ATOM 560 C CA . SER A 1 72 ? 4.236 -10.894 -19.440 1.00 97.00 72 SER A CA 1
ATOM 561 C C . SER A 1 72 ? 3.503 -9.791 -18.673 1.00 97.00 72 SER A C 1
ATOM 563 O O . SER A 1 72 ? 3.966 -9.340 -17.622 1.00 97.00 72 SER A O 1
ATOM 565 N N . ARG A 1 73 ? 2.357 -9.340 -19.196 1.00 95.25 73 ARG A N 1
ATOM 566 C CA . ARG A 1 73 ? 1.542 -8.299 -18.547 1.00 95.25 73 ARG A CA 1
ATOM 567 C C . ARG A 1 73 ? 0.896 -8.815 -17.265 1.00 95.25 73 ARG A C 1
ATOM 569 O O . ARG A 1 73 ? 0.805 -8.084 -16.288 1.00 95.25 73 ARG A O 1
ATOM 576 N N . GLU A 1 74 ? 0.495 -10.077 -17.269 1.00 96.00 74 GLU A N 1
ATOM 577 C CA . GLU A 1 74 ? -0.139 -10.775 -16.152 1.00 96.00 74 GLU A CA 1
ATOM 578 C C . GLU A 1 74 ? 0.848 -10.923 -14.992 1.00 96.00 74 GLU A C 1
ATOM 580 O O . GLU A 1 74 ? 0.493 -10.675 -13.846 1.00 96.00 74 GLU A O 1
ATOM 585 N N . ALA A 1 75 ? 2.123 -11.210 -15.289 1.00 95.88 75 ALA A N 1
ATOM 586 C CA . ALA A 1 75 ? 3.186 -11.283 -14.285 1.00 95.88 75 ALA A CA 1
ATOM 587 C C . ALA A 1 75 ? 3.454 -9.943 -13.567 1.00 95.88 75 ALA A C 1
ATOM 589 O O . ALA A 1 75 ? 4.068 -9.932 -12.495 1.00 95.88 75 ALA A O 1
ATOM 590 N N . ALA A 1 76 ? 3.009 -8.829 -14.158 1.00 96.19 76 ALA A N 1
ATOM 591 C CA . ALA A 1 76 ? 3.106 -7.488 -13.596 1.00 96.19 76 ALA A CA 1
ATOM 592 C C . ALA A 1 76 ? 1.862 -7.071 -12.791 1.00 96.19 76 ALA A C 1
ATOM 594 O O . ALA A 1 76 ? 1.816 -5.954 -12.278 1.00 96.19 76 ALA A O 1
ATOM 595 N N . ILE A 1 77 ? 0.850 -7.936 -12.674 1.00 97.94 77 ILE A N 1
ATOM 596 C CA . ILE A 1 77 ? -0.257 -7.751 -11.735 1.00 97.94 77 ILE A CA 1
ATOM 597 C C . ILE A 1 77 ? 0.126 -8.440 -10.430 1.00 97.94 77 ILE A C 1
ATOM 599 O O . ILE A 1 77 ? 0.267 -9.659 -10.364 1.00 97.94 77 ILE A O 1
ATOM 603 N N . TYR A 1 78 ? 0.355 -7.650 -9.388 1.00 97.31 78 TYR A N 1
ATOM 604 C CA . TYR A 1 78 ? 0.693 -8.172 -8.071 1.00 97.31 78 TYR A CA 1
ATOM 605 C C . TYR A 1 78 ? -0.597 -8.417 -7.315 1.00 97.31 78 TYR A C 1
ATOM 607 O O . TYR A 1 78 ? -1.317 -7.464 -7.027 1.00 97.31 78 TYR A O 1
ATOM 615 N N . THR A 1 79 ? -0.881 -9.680 -7.010 1.00 98.00 79 THR A N 1
ATOM 616 C CA . THR A 1 79 ? -2.033 -10.074 -6.196 1.00 98.00 79 THR A CA 1
ATOM 617 C C . THR A 1 79 ? -1.744 -9.898 -4.710 1.00 98.00 79 THR A C 1
ATOM 619 O O . THR A 1 79 ? -0.598 -9.693 -4.294 1.00 98.00 79 THR A O 1
ATOM 622 N N . LYS A 1 80 ? -2.792 -10.017 -3.893 1.00 96.38 80 LYS A N 1
ATOM 623 C CA . LYS A 1 80 ? -2.731 -9.895 -2.437 1.00 96.38 80 LYS A CA 1
ATOM 624 C C . LYS A 1 80 ? -1.660 -10.811 -1.849 1.00 96.38 80 LYS A C 1
ATOM 626 O O . LYS A 1 80 ? -0.865 -10.375 -1.027 1.00 96.38 80 LYS A O 1
ATOM 631 N N . GLU A 1 81 ? -1.595 -12.050 -2.320 1.00 95.31 81 GLU A N 1
ATOM 632 C CA . GLU A 1 81 ? -0.661 -13.072 -1.843 1.00 95.31 81 GLU A CA 1
ATOM 633 C C . GLU A 1 81 ? 0.793 -12.668 -2.091 1.00 95.31 81 GLU A C 1
ATOM 635 O O . GLU A 1 81 ? 1.647 -12.914 -1.247 1.00 95.31 81 GLU A O 1
ATOM 640 N N . ARG A 1 82 ? 1.073 -12.008 -3.222 1.00 94.31 82 ARG A N 1
ATOM 641 C CA . ARG A 1 82 ? 2.416 -11.517 -3.556 1.00 94.31 82 ARG A CA 1
ATOM 642 C C . ARG A 1 82 ? 2.796 -10.261 -2.771 1.00 94.31 82 ARG A C 1
ATOM 644 O O . ARG A 1 82 ? 3.974 -10.032 -2.525 1.00 94.31 82 ARG A O 1
ATOM 651 N N . LEU A 1 83 ? 1.813 -9.436 -2.418 1.00 95.38 83 LEU A N 1
ATOM 652 C CA . LEU A 1 83 ? 2.014 -8.183 -1.684 1.00 95.38 83 LEU A CA 1
ATOM 653 C C . LEU A 1 83 ? 2.169 -8.399 -0.173 1.00 95.38 83 LEU A C 1
ATOM 655 O O . LEU A 1 83 ? 2.690 -7.528 0.522 1.00 95.38 83 LEU A O 1
ATOM 659 N N . LEU A 1 84 ? 1.713 -9.541 0.347 1.00 94.94 84 LEU A N 1
ATOM 660 C CA . LEU A 1 84 ? 1.885 -9.908 1.746 1.00 94.94 84 LEU A CA 1
ATOM 661 C C . LEU A 1 84 ? 3.337 -10.319 2.013 1.00 94.94 84 LEU A C 1
ATOM 663 O O . LEU A 1 84 ? 3.783 -11.394 1.623 1.00 94.94 84 LEU A O 1
ATOM 667 N N . VAL A 1 85 ? 4.052 -9.462 2.738 1.00 93.12 85 VAL A N 1
ATOM 668 C CA . VAL A 1 85 ? 5.433 -9.687 3.184 1.00 93.12 85 VAL A CA 1
ATOM 669 C C . VAL A 1 85 ? 5.534 -9.582 4.703 1.00 93.12 85 VAL A C 1
ATOM 671 O O . VAL A 1 85 ? 4.638 -9.053 5.372 1.00 93.12 85 VAL A O 1
ATOM 674 N N . GLU A 1 86 ? 6.620 -10.091 5.281 1.00 92.06 86 GLU A N 1
ATOM 675 C CA . GLU A 1 86 ? 6.829 -9.970 6.718 1.00 92.06 86 GLU A CA 1
ATOM 676 C C . GLU A 1 86 ? 7.261 -8.550 7.093 1.00 92.06 86 GLU A C 1
ATOM 678 O O . GLU A 1 86 ? 8.038 -7.895 6.402 1.00 92.06 86 GLU A O 1
ATOM 683 N N . LYS A 1 87 ? 6.810 -8.079 8.262 1.00 91.38 87 LYS A N 1
ATOM 684 C CA . LYS A 1 87 ? 7.154 -6.744 8.776 1.00 91.38 87 LYS A CA 1
ATOM 685 C C . LYS A 1 87 ? 8.671 -6.495 8.793 1.00 91.38 87 LYS A C 1
ATOM 687 O O . LYS A 1 87 ? 9.108 -5.387 8.496 1.00 91.38 87 LYS A O 1
ATOM 692 N N . LYS A 1 88 ? 9.461 -7.521 9.130 1.00 92.38 88 LYS A N 1
ATOM 693 C CA . LYS A 1 88 ? 10.925 -7.429 9.239 1.00 92.38 88 LYS A CA 1
ATOM 694 C C . LYS A 1 88 ? 11.584 -6.975 7.928 1.00 92.38 88 LYS A C 1
ATOM 696 O O . LYS A 1 88 ? 12.582 -6.264 7.977 1.00 92.38 88 LYS A O 1
ATOM 701 N N . ASP A 1 89 ? 10.991 -7.327 6.787 1.00 91.69 89 ASP A N 1
ATOM 702 C CA . ASP A 1 89 ? 11.513 -7.003 5.456 1.00 91.69 89 ASP A CA 1
ATOM 703 C C . ASP A 1 89 ? 11.283 -5.519 5.107 1.00 91.69 89 ASP A C 1
ATOM 705 O O . ASP A 1 89 ? 11.961 -4.953 4.252 1.00 91.69 89 ASP A O 1
ATOM 709 N N . LEU A 1 90 ? 10.362 -4.860 5.822 1.00 93.88 90 LEU A N 1
ATOM 710 C CA . LEU A 1 90 ? 10.008 -3.446 5.676 1.00 93.88 90 LEU A CA 1
ATOM 711 C C . LEU A 1 90 ? 10.500 -2.577 6.843 1.00 93.88 90 LEU A C 1
ATOM 713 O O . LEU A 1 90 ? 10.272 -1.365 6.849 1.00 93.88 90 LEU A O 1
ATOM 717 N N . GLU A 1 91 ? 11.181 -3.163 7.831 1.00 92.75 91 GLU A N 1
ATOM 718 C CA . GLU A 1 91 ? 11.569 -2.491 9.077 1.00 92.75 91 GLU A CA 1
ATOM 719 C C . GLU A 1 91 ? 12.330 -1.164 8.858 1.00 92.75 91 GLU A C 1
ATOM 721 O O . GLU A 1 91 ? 12.012 -0.193 9.550 1.00 92.75 91 GLU A O 1
ATOM 726 N N . PRO A 1 92 ? 13.263 -1.037 7.886 1.00 93.06 92 PRO A N 1
ATOM 727 C CA . PRO A 1 92 ? 13.926 0.240 7.617 1.00 93.06 92 PRO A CA 1
ATOM 728 C C . PRO A 1 92 ? 12.956 1.345 7.178 1.00 93.06 92 PRO A C 1
ATOM 730 O O . PRO A 1 92 ? 13.057 2.478 7.653 1.00 93.06 92 PRO A O 1
ATOM 733 N N . ARG A 1 93 ? 11.991 1.023 6.303 1.00 93.19 93 ARG A N 1
ATOM 734 C CA . ARG A 1 93 ? 11.001 1.991 5.808 1.00 93.19 93 ARG A CA 1
ATOM 735 C C . ARG A 1 93 ? 9.997 2.354 6.896 1.00 93.19 93 ARG A C 1
ATOM 737 O O . ARG A 1 93 ? 9.707 3.531 7.082 1.00 93.19 93 ARG A O 1
ATOM 744 N N . LEU A 1 94 ? 9.529 1.365 7.654 1.00 92.00 94 LEU A N 1
ATOM 745 C CA . LEU A 1 94 ? 8.615 1.570 8.779 1.00 92.00 94 LEU A CA 1
ATOM 746 C C . LEU A 1 94 ? 9.228 2.466 9.862 1.00 92.00 94 LEU A C 1
ATOM 748 O O . LEU A 1 94 ? 8.557 3.360 10.375 1.00 92.00 94 LEU A O 1
ATOM 752 N N . ARG A 1 95 ? 10.515 2.276 10.179 1.00 91.81 95 ARG A N 1
ATOM 753 C CA . ARG A 1 95 ? 11.237 3.148 11.116 1.00 91.81 95 ARG A CA 1
ATOM 754 C C . ARG A 1 95 ? 11.273 4.593 10.621 1.00 91.81 95 ARG A C 1
ATOM 756 O O . ARG A 1 95 ? 10.949 5.502 11.377 1.00 91.81 95 ARG A O 1
ATOM 763 N N . TRP A 1 96 ? 11.606 4.789 9.347 1.00 90.00 96 TRP A N 1
ATOM 764 C CA . TRP A 1 96 ? 11.639 6.113 8.730 1.00 90.00 96 TRP A CA 1
ATOM 765 C C . TRP A 1 96 ? 10.267 6.805 8.750 1.00 90.00 96 TRP A C 1
ATOM 767 O O . TRP A 1 96 ? 10.174 7.979 9.107 1.00 90.00 96 TRP A O 1
ATOM 777 N N . LEU A 1 97 ? 9.188 6.079 8.432 1.00 88.25 97 LEU A N 1
ATOM 778 C CA . LEU A 1 97 ? 7.819 6.610 8.482 1.00 88.25 97 LEU A CA 1
ATOM 779 C C . LEU A 1 97 ? 7.441 7.058 9.901 1.00 88.25 97 LEU A C 1
ATOM 781 O O . LEU A 1 97 ? 6.867 8.134 10.083 1.00 88.25 97 LEU A O 1
ATOM 785 N N . ALA A 1 98 ? 7.815 6.272 10.914 1.00 86.62 98 ALA A N 1
ATOM 786 C CA . ALA A 1 98 ? 7.556 6.603 12.311 1.00 86.62 98 ALA A CA 1
ATOM 787 C C . ALA A 1 98 ? 8.276 7.887 12.767 1.00 86.62 98 ALA A C 1
ATOM 789 O O . ALA A 1 98 ? 7.710 8.649 13.551 1.00 86.62 98 ALA A O 1
ATOM 790 N N . GLU A 1 99 ? 9.490 8.140 12.268 1.00 86.19 99 GLU A N 1
ATOM 791 C CA . GLU A 1 99 ? 10.275 9.348 12.562 1.00 86.19 99 GLU A CA 1
ATOM 792 C C . GLU A 1 99 ? 9.746 10.593 11.834 1.00 86.19 99 GLU A C 1
ATOM 794 O O . GLU A 1 99 ? 9.750 11.688 12.397 1.00 86.19 99 GLU A O 1
ATOM 799 N N . MET A 1 100 ? 9.272 10.437 10.593 1.00 81.44 100 MET A N 1
ATOM 800 C CA . MET A 1 100 ? 8.772 11.547 9.773 1.00 81.44 100 MET A CA 1
ATOM 801 C C . MET A 1 100 ? 7.336 11.972 10.090 1.00 81.44 100 MET A C 1
ATOM 803 O O . MET A 1 100 ? 6.924 13.080 9.732 1.00 81.44 100 MET A O 1
ATOM 807 N N . ARG A 1 101 ? 6.553 11.119 10.758 1.00 75.25 101 ARG A N 1
ATOM 808 C CA . ARG A 1 101 ? 5.169 11.433 11.128 1.00 75.25 101 ARG A CA 1
ATOM 809 C C . ARG A 1 101 ? 5.123 12.691 11.996 1.00 75.25 101 ARG A C 1
ATOM 811 O O . ARG A 1 101 ? 5.831 12.776 12.995 1.00 75.25 101 ARG A O 1
ATOM 818 N N . ASN A 1 102 ? 4.264 13.653 11.630 1.00 70.19 102 ASN A N 1
ATOM 819 C CA . ASN A 1 102 ? 4.193 14.962 12.286 1.00 70.19 102 ASN A CA 1
ATOM 820 C C . ASN A 1 102 ? 4.136 14.818 13.827 1.00 70.19 102 ASN A C 1
ATOM 822 O O . ASN A 1 102 ? 3.092 14.429 14.358 1.00 70.19 102 ASN A O 1
ATOM 826 N N . PRO A 1 103 ? 5.194 15.213 14.566 1.00 62.69 103 PRO A N 1
ATOM 827 C CA . PRO A 1 103 ? 5.246 15.073 16.023 1.00 62.69 103 PRO A CA 1
ATOM 828 C C . PRO A 1 103 ? 4.224 15.946 16.764 1.00 62.69 103 PRO A C 1
ATOM 830 O O . PRO A 1 103 ? 4.061 15.829 17.978 1.00 62.69 103 PRO A O 1
ATOM 833 N N . GLN A 1 104 ? 3.594 16.895 16.065 1.00 63.12 104 GLN A N 1
ATOM 834 C CA . GLN A 1 104 ? 2.534 17.755 16.586 1.00 63.12 104 GLN A CA 1
ATOM 835 C C . GLN A 1 104 ? 1.170 17.052 16.561 1.00 63.12 104 GLN A C 1
ATOM 837 O O . GLN A 1 104 ? 0.287 17.434 17.329 1.00 63.12 104 GLN A O 1
ATOM 842 N N . PHE A 1 105 ? 0.996 16.016 15.733 1.00 57.66 105 PHE A N 1
ATOM 843 C CA . PHE A 1 105 ? -0.208 15.190 15.696 1.00 57.66 105 PHE A CA 1
ATOM 844 C C . PHE A 1 105 ? -0.236 14.308 16.957 1.00 57.66 105 PHE A C 1
ATOM 846 O O . PHE A 1 105 ? 0.367 13.242 17.005 1.00 57.66 105 PHE A O 1
ATOM 853 N N . GLY A 1 106 ? -0.848 14.821 18.032 1.00 52.06 106 GLY A N 1
ATOM 854 C CA . GLY A 1 106 ? -0.842 14.206 19.369 1.00 52.06 106 GLY A CA 1
ATOM 855 C C . GLY A 1 106 ? -0.221 15.071 20.475 1.00 52.06 106 GLY A C 1
ATOM 856 O O . GLY A 1 106 ? -0.396 14.773 21.656 1.00 52.06 106 GLY A O 1
ATOM 857 N N . LYS A 1 107 ? 0.430 16.196 20.142 1.00 48.25 107 LYS A N 1
ATOM 858 C CA . LYS A 1 107 ? 0.667 17.267 21.124 1.00 48.25 107 LYS A CA 1
ATOM 859 C C . LYS A 1 107 ? -0.631 18.050 21.289 1.00 48.25 107 LYS A C 1
ATOM 861 O O . LYS A 1 107 ? -1.344 18.297 20.321 1.00 48.25 107 LYS A O 1
ATOM 866 N N . ARG A 1 108 ? -0.953 18.422 22.531 1.00 47.94 108 ARG A N 1
ATOM 867 C CA . ARG A 1 108 ? -2.184 19.135 22.903 1.00 47.94 108 ARG A CA 1
ATOM 868 C C . ARG A 1 108 ? -2.246 20.459 22.127 1.00 47.94 108 ARG A C 1
ATOM 870 O O . ARG A 1 108 ? -1.653 21.449 22.552 1.00 47.94 108 ARG A O 1
ATOM 877 N N . PHE A 1 109 ? -2.930 20.473 20.982 1.00 53.09 109 PHE A N 1
ATOM 878 C CA . PHE A 1 109 ? -3.336 21.707 20.318 1.00 53.09 109 PHE A CA 1
ATOM 879 C C . PHE A 1 109 ? -4.050 22.548 21.377 1.00 53.09 109 PHE A C 1
ATOM 881 O O . PHE A 1 109 ? -5.068 22.130 21.934 1.00 53.09 109 PHE A O 1
ATOM 888 N N . ARG A 1 110 ? -3.481 23.702 21.736 1.00 46.50 110 ARG A N 1
ATOM 889 C CA . ARG A 1 110 ? -4.120 24.609 22.688 1.00 46.50 110 ARG A CA 1
ATOM 890 C C . ARG A 1 110 ? -5.105 25.451 21.890 1.00 46.50 110 ARG A C 1
ATOM 892 O O . ARG A 1 110 ? -4.755 26.508 21.376 1.00 46.50 110 ARG A O 1
ATOM 899 N N . PHE A 1 111 ? -6.309 24.916 21.722 1.00 45.16 111 PHE A N 1
ATOM 900 C CA . PHE A 1 111 ? -7.412 25.627 21.092 1.00 45.16 111 PHE A CA 1
ATOM 901 C C . PHE A 1 111 ? -7.640 26.955 21.823 1.00 45.16 111 PHE A C 1
ATOM 903 O O . PHE A 1 111 ? -7.959 26.980 23.010 1.00 45.16 111 PHE A O 1
ATOM 910 N N . SER A 1 112 ? -7.434 28.061 21.111 1.00 48.19 112 SER A N 1
ATOM 911 C CA . SER A 1 112 ? -7.849 29.395 21.534 1.00 48.19 112 SER A CA 1
ATOM 912 C C . SER A 1 112 ? -9.144 29.721 20.807 1.00 48.19 112 SER A C 1
ATOM 914 O O . SER A 1 112 ? -9.204 29.606 19.583 1.00 48.19 112 SER A O 1
ATOM 916 N N . ILE A 1 113 ? -10.159 30.174 21.542 1.00 48.56 113 ILE A N 1
ATOM 917 C CA . ILE A 1 113 ? -11.444 30.624 20.980 1.00 48.56 113 ILE A CA 1
ATOM 918 C C . ILE A 1 113 ? -11.245 31.723 19.919 1.00 48.56 113 ILE A C 1
ATOM 920 O O . ILE A 1 113 ? -12.020 31.806 18.973 1.00 48.56 113 ILE A O 1
ATOM 924 N N . ARG A 1 114 ? -10.163 32.511 20.009 1.00 54.47 114 ARG A N 1
ATOM 925 C CA . ARG A 1 114 ? -9.837 33.568 19.035 1.00 54.47 114 ARG A CA 1
ATOM 926 C C . ARG A 1 114 ? -9.240 33.060 17.721 1.00 54.47 114 ARG A C 1
ATOM 928 O O . ARG A 1 114 ? -9.265 33.786 16.739 1.00 54.47 114 ARG A O 1
ATOM 935 N N . ASN A 1 115 ? -8.728 31.831 17.689 1.00 55.72 115 ASN A N 1
ATOM 936 C CA . ASN A 1 115 ? -8.061 31.267 16.510 1.00 55.72 115 ASN A CA 1
ATOM 937 C C . ASN A 1 115 ? -8.946 30.253 15.771 1.00 55.72 115 ASN A C 1
ATOM 939 O O . ASN A 1 115 ? -8.451 29.506 14.935 1.00 55.72 115 ASN A O 1
ATOM 943 N N . ASN A 1 116 ? -10.242 30.214 16.096 1.00 52.38 116 ASN A N 1
ATOM 944 C CA . ASN A 1 116 ? -11.192 29.225 15.592 1.00 52.38 116 ASN A CA 1
ATOM 945 C C . ASN A 1 116 ? -12.268 29.822 14.674 1.00 52.38 116 ASN A C 1
ATOM 947 O O . ASN A 1 116 ? -13.357 29.266 14.540 1.00 52.38 116 ASN A O 1
ATOM 951 N N . ILE A 1 117 ? -11.950 30.904 13.964 1.00 56.56 117 ILE A N 1
ATOM 952 C CA . ILE A 1 117 ? -12.627 31.167 12.692 1.00 56.56 117 ILE A CA 1
ATOM 953 C C . ILE A 1 117 ? -11.903 30.312 11.655 1.00 56.56 117 ILE A C 1
ATOM 955 O O . ILE A 1 117 ? -10.970 30.793 11.037 1.00 56.56 117 ILE A O 1
ATOM 959 N N . HIS A 1 118 ? -12.246 29.022 11.591 1.00 49.06 118 HIS A N 1
ATOM 960 C CA . HIS A 1 118 ? -12.127 28.130 10.429 1.00 49.06 118 HIS A CA 1
ATOM 961 C C . HIS A 1 118 ? -12.274 26.661 10.880 1.00 49.06 118 HIS A C 1
ATOM 963 O O . HIS A 1 118 ? -11.301 25.975 11.165 1.00 49.06 118 HIS A O 1
ATOM 969 N N . SER A 1 119 ? -13.477 26.096 10.789 1.00 57.91 119 SER A N 1
ATOM 970 C CA . SER A 1 119 ? -13.564 25.026 9.794 1.00 57.91 119 SER A CA 1
ATOM 971 C C . SER A 1 119 ? -13.722 25.761 8.461 1.00 57.91 119 SER A C 1
ATOM 973 O O . SER A 1 119 ? -14.351 26.820 8.425 1.00 57.91 119 SER A O 1
ATOM 975 N N . VAL A 1 120 ? -13.134 25.298 7.355 1.00 55.47 120 VAL A N 1
ATOM 976 C CA . VAL A 1 120 ? -13.175 26.068 6.085 1.00 55.47 120 VAL A CA 1
ATOM 977 C C . VAL A 1 120 ? -14.619 26.322 5.589 1.00 55.47 120 VAL A C 1
ATOM 979 O O . VAL A 1 120 ? -14.844 27.089 4.660 1.00 55.47 120 VAL A O 1
ATOM 982 N N . LYS A 1 121 ? -15.626 25.741 6.255 1.00 46.56 121 LYS A N 1
ATOM 983 C CA . LYS A 1 121 ? -17.025 26.156 6.194 1.00 46.56 121 LYS A CA 1
ATOM 984 C C . LYS A 1 121 ? -17.610 26.395 7.590 1.00 46.56 121 LYS A C 1
ATOM 986 O O . LYS A 1 121 ? -18.245 25.515 8.166 1.00 46.56 121 LYS A O 1
ATOM 991 N N 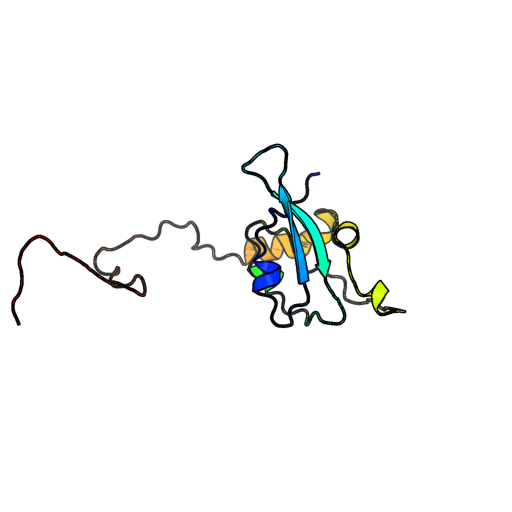. ALA A 1 122 ? -17.514 27.630 8.067 1.00 43.09 122 ALA A N 1
ATOM 992 C CA . ALA A 1 122 ? -18.494 28.160 9.005 1.00 43.09 122 ALA A CA 1
ATOM 993 C C . ALA A 1 122 ? -19.778 28.493 8.221 1.00 43.09 122 ALA A C 1
ATOM 995 O O . ALA A 1 122 ? -19.885 29.548 7.602 1.00 43.09 122 ALA A O 1
ATOM 996 N N . ARG A 1 123 ? -20.750 27.577 8.195 1.00 48.69 123 ARG A N 1
ATOM 997 C CA . ARG A 1 123 ? -22.146 27.922 7.894 1.00 48.69 123 ARG A CA 1
ATOM 998 C C . ARG A 1 123 ? -22.907 27.799 9.207 1.00 48.69 123 ARG A C 1
ATOM 1000 O O . ARG A 1 123 ? -23.101 26.687 9.680 1.00 48.69 123 ARG A O 1
ATOM 1007 N N . ASN A 1 124 ? -23.310 28.943 9.752 1.00 46.25 124 ASN A N 1
ATOM 1008 C CA . ASN A 1 124 ? -24.206 29.115 10.901 1.00 46.25 124 ASN A CA 1
ATOM 1009 C C . ASN A 1 124 ? -23.518 29.095 12.279 1.00 46.25 124 ASN A C 1
ATOM 1011 O O . ASN A 1 124 ? -23.668 28.161 13.062 1.00 46.25 124 ASN A O 1
ATOM 1015 N N . MET A 1 125 ? -22.819 30.186 12.605 1.00 45.78 125 MET A N 1
ATOM 1016 C CA . MET A 1 125 ? -22.689 30.620 13.998 1.00 45.78 125 MET A CA 1
ATOM 1017 C C . MET A 1 125 ? -23.971 31.364 14.380 1.00 45.78 125 MET A C 1
ATOM 1019 O O . MET A 1 125 ? -24.140 32.525 14.023 1.00 45.78 125 MET A O 1
ATOM 1023 N N . VAL A 1 126 ? -24.872 30.698 15.101 1.00 42.38 126 VAL A N 1
ATOM 1024 C CA . VAL A 1 126 ? -25.836 31.397 15.957 1.00 42.38 126 VAL A CA 1
ATOM 1025 C C . VAL A 1 126 ? -25.064 31.742 17.225 1.00 42.38 126 VAL A C 1
ATOM 1027 O O . VAL A 1 126 ? -24.904 30.911 18.117 1.00 42.38 126 VAL A O 1
ATOM 1030 N N . ALA A 1 127 ? -24.477 32.935 17.256 1.00 42.03 127 ALA A N 1
ATOM 1031 C CA . ALA A 1 127 ? -23.971 33.504 18.492 1.00 42.03 127 ALA A CA 1
ATOM 1032 C C . ALA A 1 127 ? -25.187 33.992 19.282 1.00 42.03 127 ALA A C 1
ATOM 1034 O O . ALA A 1 127 ? -25.890 34.878 18.817 1.00 42.03 127 ALA A O 1
ATOM 1035 N N . ASN A 1 128 ? -25.460 33.344 20.416 1.00 40.91 128 ASN A N 1
ATOM 1036 C CA . ASN A 1 128 ? -26.263 33.841 21.535 1.00 40.91 128 ASN A CA 1
ATOM 1037 C C . ASN A 1 128 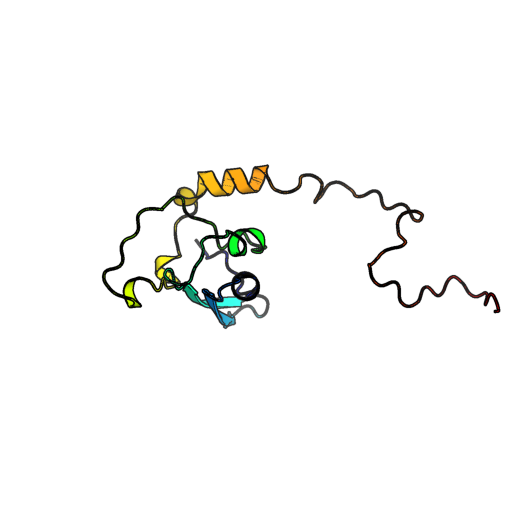? -27.225 35.000 21.209 1.00 40.91 128 ASN A C 1
ATOM 1039 O O . ASN A 1 128 ? -26.935 36.141 21.540 1.00 40.91 128 ASN A O 1
ATOM 1043 N N . GLY A 1 129 ? -28.371 34.682 20.607 1.00 38.56 129 GLY A N 1
ATOM 1044 C CA . GLY A 1 129 ? -29.640 35.353 20.898 1.00 38.56 129 GLY A CA 1
ATOM 1045 C C . GLY A 1 129 ? -29.767 36.868 20.713 1.00 38.56 129 GLY A C 1
ATOM 1046 O O . GLY A 1 129 ? -30.742 37.401 21.226 1.00 38.56 129 GLY A O 1
ATOM 1047 N N . GLU A 1 130 ? -28.884 37.556 19.993 1.00 40.53 130 GLU A N 1
ATOM 1048 C CA . GLU A 1 130 ? -29.121 38.950 19.597 1.00 40.53 130 GLU A CA 1
ATOM 1049 C C . GLU A 1 130 ? -28.834 39.127 18.102 1.00 40.53 130 GLU A C 1
ATOM 1051 O O . GLU A 1 130 ? -27.699 39.025 17.63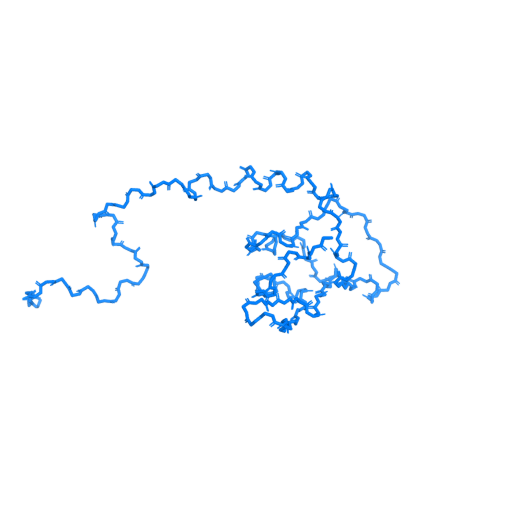1 1.00 40.53 130 GLU A O 1
ATOM 1056 N N . GLU A 1 131 ? -29.910 39.346 17.341 1.00 37.09 131 GLU A N 1
ATOM 1057 C CA . GLU A 1 131 ? -29.873 39.761 15.942 1.00 37.09 131 GLU A CA 1
ATOM 1058 C C . GLU A 1 131 ? -29.218 41.144 15.842 1.00 37.09 131 GLU A C 1
ATOM 1060 O O . GLU A 1 131 ? -29.763 42.138 16.318 1.00 37.09 131 GLU A O 1
ATOM 1065 N N . ILE A 1 132 ? -28.064 41.228 15.183 1.00 45.75 132 ILE A N 1
ATOM 1066 C CA . ILE A 1 132 ? -27.537 42.505 14.694 1.00 45.75 132 ILE A CA 1
ATOM 1067 C C . ILE A 1 132 ? -28.051 42.719 13.271 1.00 45.75 132 ILE A C 1
ATOM 1069 O O . ILE A 1 132 ? -27.652 42.031 12.332 1.00 45.75 132 ILE A O 1
ATOM 1073 N N . ALA A 1 133 ? -29.009 43.637 13.165 1.00 37.72 133 ALA A N 1
ATOM 1074 C CA . ALA A 1 133 ? -29.659 44.055 11.936 1.00 37.72 133 ALA A CA 1
ATOM 1075 C C . ALA A 1 133 ? -28.700 44.767 10.964 1.00 37.72 133 ALA A C 1
ATOM 1077 O O . ALA A 1 133 ? -27.885 45.584 11.391 1.00 37.72 133 ALA A O 1
ATOM 1078 N N . SER A 1 134 ? -28.925 44.463 9.676 1.00 38.53 134 SER A N 1
ATOM 1079 C CA . SER A 1 134 ? -28.535 45.159 8.428 1.00 38.53 134 SER A CA 1
ATOM 1080 C C . SER A 1 134 ? -27.070 45.541 8.229 1.00 38.53 134 SER A C 1
ATOM 1082 O O . SER A 1 134 ? -26.630 46.538 8.838 1.00 38.53 134 SER A O 1
#

Secondary structure (DSSP, 8-state):
---------HHHHH-TT--EEEEEEE-SSTT-EEEEEEEEETTT-----HHHHT-TT--S---S------SSSGGGEE-HHHH---GGGGHHHHHHHHHHS-TTBTB-----GGG---SS-------TT-----

Sequence (134 aa):
GKERCVACGLCARVCPPFAIHMQAAETDDPKERYPAIFEINMLRCIYCGLCEEVCPEEAIVMSPEYDFVFRSREAAIYTKERLLVEKKDLEPRLRWLAEMRNPQFGKRFRFSIRNNIHSVKARNMVANGEEIAS